Protein AF-A0A401T4U5-F1 (afdb_monomer_lite)

Organism: Chiloscyllium punctatum (NCBI:txid137246)

InterPro domains:
  IPR012340 Nucleic acid-binding, OB-fold [G3DSA:2.40.50.140] (8-71)
  IPR032245 RecQ-mediated genome instability protein 2 [PF16100] (12-67)
  IPR032245 RecQ-mediated genome instability protein 2 [PTHR33962] (20-70)

Sequence (71 aa):
MTCGSAGKPLMEVEGSFGALDGGKYVMVMGVIQSCSPEPVIRAVKLTDLSGNALHRSMWPLEVEDLQQNIP

Structure (mmCIF, N/CA/C/O backbone):
data_AF-A0A401T4U5-F1
#
_entry.id   AF-A0A401T4U5-F1
#
loop_
_atom_site.group_PDB
_atom_site.id
_atom_site.type_symbol
_atom_site.label_atom_id
_atom_site.label_alt_id
_atom_site.label_comp_id
_atom_site.label_asym_id
_atom_site.label_entity_id
_atom_site.label_seq_id
_atom_site.pdbx_PDB_ins_code
_atom_site.Cartn_x
_atom_site.Cartn_y
_atom_site.Cartn_z
_atom_site.occupancy
_atom_site.B_i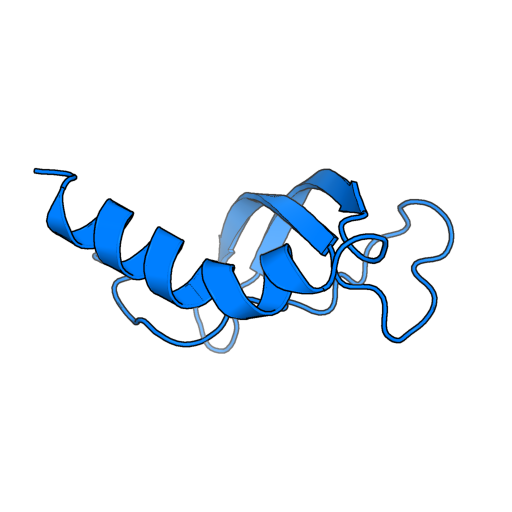so_or_equiv
_atom_site.auth_seq_id
_atom_site.auth_comp_id
_atom_site.auth_asym_id
_atom_site.auth_atom_id
_atom_site.pdbx_PDB_model_num
ATOM 1 N N . MET A 1 1 ? -15.206 0.630 16.190 1.00 35.53 1 MET A N 1
ATOM 2 C CA . MET A 1 1 ? -14.594 -0.361 15.280 1.00 35.53 1 MET A CA 1
ATOM 3 C C . MET A 1 1 ? -13.478 0.348 14.529 1.00 35.53 1 MET A C 1
ATOM 5 O O . MET A 1 1 ? -13.676 0.757 13.396 1.00 35.53 1 MET A O 1
ATOM 9 N N . THR A 1 2 ? -12.351 0.621 15.189 1.00 37.22 2 THR A N 1
ATOM 10 C CA . THR A 1 2 ? -11.220 1.291 14.537 1.00 37.22 2 THR A CA 1
ATOM 11 C C . THR A 1 2 ? -10.226 0.203 14.150 1.00 37.22 2 THR A C 1
ATOM 13 O O . THR A 1 2 ? -9.641 -0.462 14.999 1.00 37.22 2 THR A O 1
ATOM 16 N N . CYS A 1 3 ? -10.084 -0.049 12.851 1.00 41.50 3 CYS A N 1
ATOM 17 C CA . CYS A 1 3 ? -8.972 -0.837 12.331 1.00 41.50 3 CYS A CA 1
ATOM 18 C C . CYS A 1 3 ? -7.735 0.075 12.328 1.00 41.50 3 CYS A C 1
ATOM 20 O O . CYS A 1 3 ? -7.299 0.549 11.286 1.00 41.50 3 CYS A O 1
ATOM 22 N N . GLY A 1 4 ? -7.248 0.410 13.523 1.00 57.75 4 GLY A N 1
ATOM 23 C CA . GLY A 1 4 ? -6.016 1.156 13.740 1.00 57.75 4 GLY A CA 1
ATOM 24 C C . GLY A 1 4 ? -4.943 0.195 14.220 1.00 57.75 4 GLY A C 1
ATOM 25 O O . GLY A 1 4 ? -4.911 -0.162 15.393 1.00 57.75 4 GLY A O 1
ATOM 26 N N . SER A 1 5 ? -4.081 -0.262 13.321 1.00 42.91 5 SER A N 1
ATOM 27 C CA . SER A 1 5 ? -2.786 -0.835 13.683 1.00 42.91 5 SER A CA 1
ATOM 28 C C . SER A 1 5 ? -1.833 -0.627 12.519 1.00 42.91 5 SER A C 1
ATOM 30 O O . SER A 1 5 ? -1.958 -1.234 11.457 1.00 42.91 5 SER A O 1
ATOM 32 N N . ALA A 1 6 ? -0.922 0.314 12.741 1.00 51.19 6 ALA A N 1
ATOM 33 C CA . ALA A 1 6 ? 0.234 0.584 11.918 1.00 51.19 6 ALA A CA 1
ATOM 34 C C . ALA A 1 6 ? 1.088 -0.682 11.733 1.00 51.19 6 ALA A C 1
ATOM 36 O O . ALA A 1 6 ? 1.192 -1.521 12.629 1.00 51.19 6 ALA A O 1
ATOM 37 N N . GLY A 1 7 ? 1.739 -0.783 10.572 1.00 41.22 7 GLY A N 1
ATOM 38 C CA . GLY A 1 7 ? 2.895 -1.662 10.403 1.00 41.22 7 GLY A CA 1
ATOM 39 C C . GLY A 1 7 ? 2.659 -3.001 9.704 1.00 41.22 7 GLY A C 1
ATOM 40 O O . GLY A 1 7 ? 3.197 -4.000 10.172 1.00 41.22 7 GLY A O 1
ATOM 41 N N . LYS A 1 8 ? 1.889 -3.032 8.603 1.00 50.12 8 LYS A N 1
ATOM 42 C CA . LYS A 1 8 ? 2.167 -3.798 7.356 1.00 50.12 8 LYS A CA 1
ATOM 43 C C . LYS A 1 8 ? 0.928 -3.853 6.444 1.00 50.12 8 LYS A C 1
ATOM 45 O O . LYS A 1 8 ? -0.102 -4.372 6.863 1.00 50.12 8 LYS A O 1
ATOM 50 N N . PRO A 1 9 ? 1.027 -3.399 5.182 1.00 43.72 9 PRO A N 1
ATOM 51 C CA . PRO A 1 9 ? 0.248 -4.047 4.137 1.00 43.72 9 PRO A CA 1
ATOM 52 C C . PRO A 1 9 ? 1.098 -4.206 2.875 1.00 43.72 9 PRO A C 1
ATOM 54 O O . PRO A 1 9 ? 1.052 -3.384 1.967 1.00 43.72 9 PRO A O 1
ATOM 57 N N . LEU A 1 10 ? 1.871 -5.286 2.810 1.00 43.03 10 LEU A N 1
ATOM 58 C CA . LEU A 1 10 ? 2.221 -5.877 1.524 1.00 43.03 10 LEU A CA 1
ATOM 59 C C . LEU A 1 10 ? 1.520 -7.231 1.490 1.00 43.03 10 LEU A C 1
ATOM 61 O O . LEU A 1 10 ? 2.106 -8.264 1.782 1.00 43.03 10 LEU A O 1
ATOM 65 N N . MET A 1 11 ? 0.205 -7.166 1.300 1.00 46.47 11 MET A N 1
ATOM 66 C CA . MET A 1 11 ? -0.649 -8.336 1.131 1.00 46.47 11 MET A CA 1
ATOM 67 C C . MET A 1 11 ? -0.215 -9.071 -0.140 1.00 46.47 11 MET A C 1
ATOM 69 O O . MET A 1 11 ? -0.185 -8.476 -1.218 1.00 46.47 11 MET A O 1
ATOM 73 N N . GLU A 1 12 ? 0.143 -10.346 -0.013 1.00 39.50 12 GLU A N 1
ATOM 74 C CA . GLU A 1 12 ? 0.249 -11.241 -1.161 1.00 39.50 12 GLU A CA 1
ATOM 75 C C . GLU A 1 12 ? -1.158 -11.399 -1.745 1.00 39.50 12 GLU A C 1
ATOM 77 O O . GLU A 1 12 ? -2.073 -11.924 -1.110 1.00 39.50 12 GLU A O 1
ATOM 82 N N . VAL A 1 13 ? -1.369 -10.819 -2.926 1.00 47.62 13 VAL A N 1
ATOM 83 C CA . VAL A 1 13 ? -2.665 -10.834 -3.605 1.00 47.62 13 VAL A CA 1
ATOM 84 C C . VAL A 1 13 ? -2.787 -12.150 -4.362 1.00 47.62 13 VAL A C 1
ATOM 86 O O . VAL A 1 13 ? -2.364 -12.258 -5.509 1.00 47.62 13 VAL A O 1
ATOM 89 N N . GLU A 1 14 ? -3.415 -13.141 -3.740 1.00 39.81 14 GLU A N 1
ATOM 90 C CA . GLU A 1 14 ? -3.929 -14.325 -4.435 1.00 39.81 14 GLU A CA 1
ATOM 91 C C . GLU A 1 14 ? -5.205 -13.922 -5.196 1.00 39.81 14 GLU A C 1
ATOM 93 O O . GLU A 1 14 ? -6.337 -14.075 -4.737 1.00 39.81 14 GLU A O 1
ATOM 98 N N . GLY A 1 15 ? -5.020 -13.309 -6.363 1.00 43.06 15 GLY A N 1
ATOM 99 C CA . GLY A 1 15 ? -6.100 -12.939 -7.269 1.00 43.06 15 GLY A C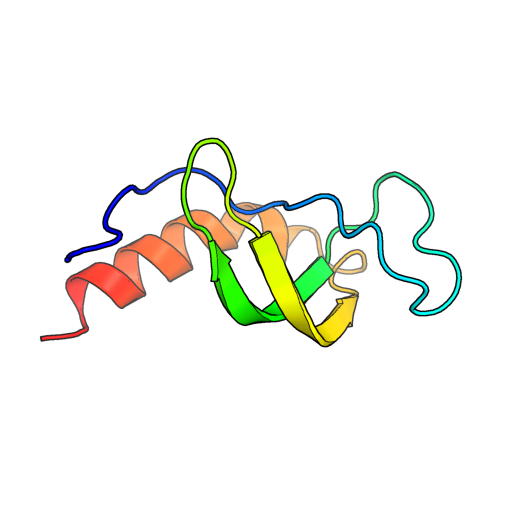A 1
ATOM 100 C C . GLY A 1 15 ? -5.574 -12.838 -8.690 1.00 43.06 15 GLY A C 1
ATOM 101 O O . GLY A 1 15 ? -4.587 -12.149 -8.933 1.00 43.06 15 GLY A O 1
ATOM 102 N N . SER A 1 16 ? -6.220 -13.525 -9.636 1.00 46.16 16 SER A N 1
ATOM 103 C CA . SER A 1 16 ? -5.820 -13.581 -11.048 1.00 46.16 16 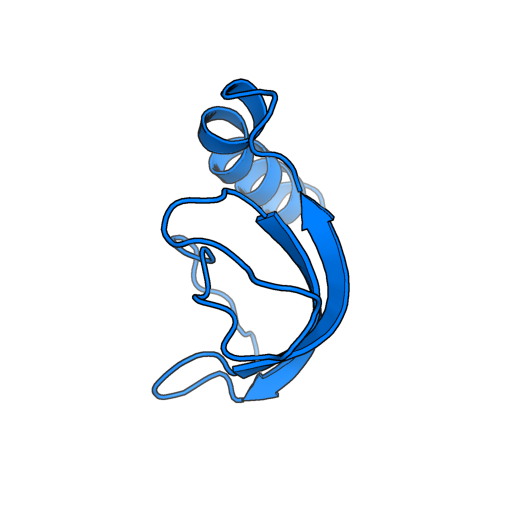SER A CA 1
ATOM 104 C C . SER A 1 16 ? -6.012 -12.238 -11.774 1.00 46.16 16 SER A C 1
ATOM 106 O O . SER A 1 16 ? -6.869 -12.091 -12.638 1.00 46.16 16 SER A O 1
ATOM 108 N N . PHE A 1 17 ? -5.181 -11.255 -11.442 1.00 55.34 17 PHE A N 1
ATOM 109 C CA . PHE A 1 17 ? -4.823 -10.129 -12.294 1.00 55.34 17 PHE A CA 1
ATOM 110 C C . PHE A 1 17 ? -3.470 -10.504 -12.901 1.00 55.34 17 PHE A C 1
ATOM 112 O O . PHE A 1 17 ? -2.488 -10.528 -12.175 1.00 55.34 17 PHE A O 1
ATOM 119 N N . GLY A 1 18 ? -3.457 -10.911 -14.176 1.00 50.50 18 GLY A N 1
ATOM 120 C CA . GLY A 1 18 ? -2.295 -11.372 -14.960 1.00 50.50 18 GLY A CA 1
ATOM 121 C C . GLY A 1 18 ? -0.970 -11.562 -14.207 1.00 50.50 18 GLY A C 1
ATOM 122 O O . GLY A 1 18 ? -0.295 -10.579 -13.936 1.00 50.50 18 GLY A O 1
ATOM 123 N N . ALA A 1 19 ? -0.608 -12.820 -13.926 1.00 51.28 19 ALA A N 1
ATOM 124 C CA . ALA A 1 19 ? 0.683 -13.273 -13.390 1.00 51.28 19 ALA A CA 1
ATOM 125 C C . ALA A 1 19 ? 1.441 -12.217 -12.555 1.00 51.28 19 ALA A C 1
ATOM 127 O O . ALA A 1 19 ? 2.408 -11.590 -13.011 1.00 51.28 19 ALA A O 1
ATOM 128 N N . LEU A 1 20 ? 0.998 -12.028 -11.312 1.00 61.91 20 LEU A N 1
ATOM 129 C CA . LEU A 1 20 ? 1.844 -11.428 -10.290 1.00 61.91 20 LEU A CA 1
ATOM 130 C C . LEU A 1 20 ? 2.996 -12.403 -10.036 1.00 61.91 20 LEU A C 1
ATOM 132 O O . LEU A 1 20 ? 2.846 -13.398 -9.338 1.00 61.91 20 LEU A O 1
ATOM 136 N N . ASP A 1 21 ? 4.126 -12.151 -10.690 1.00 64.69 21 ASP A N 1
ATOM 137 C CA . ASP A 1 21 ? 5.371 -12.846 -10.391 1.00 64.69 21 ASP A CA 1
ATOM 138 C C . ASP A 1 21 ? 5.801 -12.514 -8.954 1.00 64.69 21 ASP A C 1
ATOM 140 O O . ASP A 1 21 ? 5.658 -11.369 -8.498 1.00 64.69 21 ASP A O 1
ATOM 144 N N . GLY A 1 22 ? 6.288 -13.522 -8.231 1.00 75.00 22 GLY A N 1
ATOM 145 C CA . GLY A 1 22 ? 6.693 -13.369 -6.838 1.00 75.00 22 GLY A CA 1
ATOM 146 C C . GLY A 1 22 ? 7.768 -12.289 -6.694 1.00 75.00 22 GLY A C 1
ATOM 147 O O . GLY A 1 22 ? 8.790 -12.324 -7.369 1.00 75.00 22 GLY A O 1
ATOM 148 N N . GLY A 1 23 ? 7.549 -11.322 -5.798 1.00 79.44 23 GLY A N 1
ATOM 149 C CA . GLY A 1 23 ? 8.523 -10.261 -5.499 1.00 79.44 23 GLY A CA 1
ATOM 150 C C . GLY A 1 23 ? 8.194 -8.874 -6.061 1.00 79.44 23 GLY A C 1
ATOM 151 O O . GLY A 1 23 ? 8.918 -7.919 -5.768 1.00 79.44 23 GLY A O 1
ATOM 152 N N . LYS A 1 24 ? 7.091 -8.713 -6.800 1.00 82.50 24 LYS A N 1
ATOM 153 C CA . LYS A 1 24 ? 6.627 -7.383 -7.228 1.00 82.50 24 LYS A CA 1
ATOM 154 C C . LYS A 1 24 ? 6.112 -6.551 -6.053 1.00 82.50 24 LYS A C 1
ATOM 156 O O . LYS A 1 24 ? 5.416 -7.042 -5.168 1.00 82.50 24 LYS A O 1
ATOM 161 N N . TYR A 1 25 ? 6.436 -5.259 -6.066 1.00 85.38 25 TYR A N 1
ATOM 162 C CA . TYR A 1 25 ? 5.863 -4.282 -5.144 1.00 85.38 25 TYR A CA 1
ATOM 163 C C . TYR A 1 25 ? 4.673 -3.604 -5.818 1.00 85.38 25 TYR A C 1
ATOM 165 O O . TYR A 1 25 ? 4.834 -2.951 -6.850 1.00 85.38 25 TYR A O 1
ATOM 173 N N . VAL A 1 26 ? 3.481 -3.786 -5.254 1.00 87.00 26 VAL A N 1
ATOM 174 C CA . VAL A 1 26 ? 2.225 -3.336 -5.860 1.00 87.00 26 VAL A CA 1
ATOM 175 C C . VAL A 1 26 ? 1.406 -2.526 -4.867 1.00 87.00 26 VAL A C 1
ATOM 177 O O . VAL A 1 26 ? 1.420 -2.790 -3.666 1.00 87.00 26 VAL A O 1
ATOM 180 N N . MET A 1 27 ? 0.658 -1.557 -5.382 1.00 88.56 27 MET A N 1
ATOM 181 C CA . MET A 1 27 ? -0.374 -0.850 -4.633 1.00 88.56 27 MET A CA 1
ATOM 182 C C . MET A 1 27 ? -1.744 -1.406 -5.006 1.00 88.56 27 MET A C 1
ATOM 184 O O . MET A 1 27 ? -2.053 -1.585 -6.187 1.00 88.56 27 MET A O 1
ATOM 188 N N . VAL A 1 28 ? -2.577 -1.639 -3.994 1.00 88.31 28 VAL A N 1
ATOM 189 C CA . VAL A 1 28 ? -3.937 -2.151 -4.158 1.00 88.31 28 VAL A CA 1
ATOM 190 C C . VAL A 1 28 ? -4.919 -1.125 -3.617 1.00 88.31 28 VAL A C 1
ATOM 192 O O . VAL A 1 28 ? -4.879 -0.776 -2.441 1.00 88.31 28 VAL A O 1
ATOM 195 N N . MET A 1 29 ? -5.838 -0.677 -4.466 1.00 88.69 29 MET A N 1
ATOM 196 C CA . MET A 1 29 ? -7.069 -0.033 -4.018 1.00 88.69 29 MET A CA 1
ATOM 197 C C . MET A 1 29 ? -8.162 -1.096 -3.981 1.00 88.69 29 MET A C 1
ATOM 199 O O . MET A 1 29 ? -8.355 -1.829 -4.957 1.00 88.69 29 MET A O 1
ATOM 203 N N . GLY A 1 30 ? -8.885 -1.196 -2.871 1.00 89.88 30 GLY A N 1
ATOM 204 C CA . GLY A 1 30 ? -9.880 -2.244 -2.699 1.00 89.88 30 GLY A CA 1
ATOM 205 C C . GLY A 1 30 ? -10.842 -2.000 -1.550 1.00 89.88 30 GLY A C 1
ATOM 206 O O . GLY A 1 30 ? -10.773 -0.987 -0.858 1.00 89.88 30 GLY A O 1
ATOM 207 N N . VAL A 1 31 ? -11.750 -2.956 -1.370 1.00 90.50 31 VAL A N 1
ATOM 208 C CA . VAL A 1 31 ? -12.741 -2.965 -0.287 1.00 90.50 31 VAL A CA 1
ATOM 209 C C . VAL A 1 31 ? -12.329 -3.999 0.756 1.00 90.50 31 VAL A C 1
ATOM 211 O O . VAL A 1 31 ? -12.100 -5.159 0.409 1.00 90.50 31 VAL A O 1
ATOM 214 N N . ILE A 1 32 ? -12.253 -3.593 2.024 1.00 89.44 32 ILE A N 1
ATOM 215 C CA . ILE A 1 32 ? -11.954 -4.493 3.146 1.00 89.44 32 ILE A CA 1
ATOM 216 C C . ILE A 1 32 ? -13.110 -5.489 3.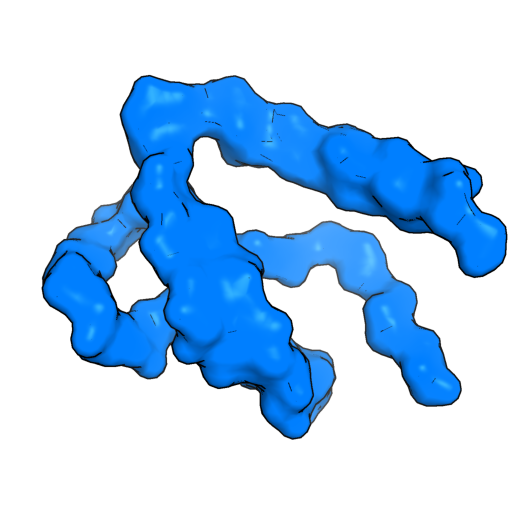313 1.00 89.44 32 ILE A C 1
ATOM 218 O O . ILE A 1 32 ? -14.265 -5.083 3.427 1.00 89.44 32 ILE A O 1
ATOM 222 N N . GLN A 1 33 ? -12.803 -6.786 3.327 1.00 89.38 33 GLN A N 1
ATOM 223 C CA . GLN A 1 33 ? -13.762 -7.859 3.619 1.00 89.38 33 GLN A CA 1
ATOM 224 C C . GLN A 1 33 ? -13.632 -8.388 5.048 1.00 89.38 33 GLN A C 1
ATOM 226 O O . GLN A 1 33 ? -14.641 -8.662 5.690 1.00 89.38 33 GLN A O 1
ATOM 231 N N . SER A 1 34 ? -12.401 -8.536 5.540 1.00 88.69 34 SER A N 1
ATOM 232 C CA . SER A 1 34 ? -12.106 -8.955 6.913 1.00 88.69 34 SER A CA 1
ATOM 233 C C . SER A 1 34 ? -10.805 -8.313 7.386 1.00 88.69 34 SER A C 1
ATOM 235 O O . SER A 1 34 ? -9.974 -7.933 6.564 1.00 88.69 34 SER A O 1
ATOM 237 N N . CYS A 1 35 ? -10.630 -8.202 8.702 1.00 87.38 35 CYS A N 1
ATOM 238 C CA . CYS A 1 35 ? -9.421 -7.670 9.336 1.00 87.38 35 CYS A CA 1
ATOM 239 C C . CYS A 1 35 ? -8.723 -8.685 10.254 1.00 87.38 35 CYS A C 1
ATOM 241 O O . CYS A 1 35 ? -7.591 -8.438 10.657 1.00 87.38 35 CYS A O 1
ATOM 243 N N . SER A 1 36 ? -9.384 -9.786 10.628 1.00 83.56 36 SER A N 1
ATOM 244 C CA . SER A 1 36 ? -8.845 -10.772 11.568 1.00 83.56 36 SER A CA 1
ATOM 245 C C . SER A 1 36 ? -9.224 -12.205 11.168 1.00 83.56 36 SER A C 1
ATOM 247 O O . SER A 1 36 ? -10.338 -12.426 10.682 1.00 83.56 36 SER A O 1
ATOM 249 N N . PRO A 1 37 ? -8.327 -13.196 11.362 1.00 84.12 37 PRO A N 1
ATOM 250 C CA . PRO A 1 37 ? -6.948 -13.077 11.867 1.00 84.12 37 PRO A CA 1
ATOM 251 C C . PRO A 1 37 ? -5.979 -12.391 10.888 1.00 84.12 37 PRO A C 1
ATOM 253 O O . PRO A 1 37 ? -4.982 -11.828 11.327 1.00 84.12 37 PRO A O 1
ATOM 256 N N . GLU A 1 38 ? -6.312 -12.366 9.598 1.00 85.44 38 GLU A N 1
ATOM 257 C CA . GLU A 1 38 ? -5.559 -11.663 8.560 1.00 85.44 38 GLU A CA 1
ATOM 258 C C . GLU A 1 38 ?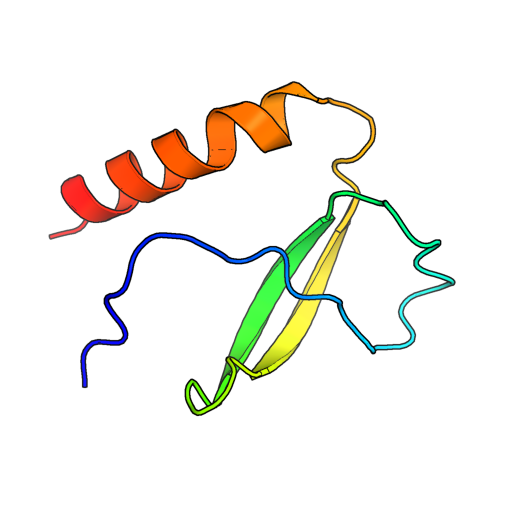 -6.480 -10.718 7.776 1.00 85.44 38 GLU A C 1
ATOM 260 O O . GLU A 1 38 ? -7.667 -11.020 7.591 1.00 85.44 38 GLU A O 1
ATOM 265 N N . PRO A 1 39 ? -5.969 -9.563 7.319 1.00 84.12 39 PRO A N 1
ATOM 266 C CA . PRO A 1 39 ? -6.749 -8.644 6.512 1.00 84.12 39 PRO A CA 1
ATOM 267 C C . PRO A 1 39 ? -7.001 -9.220 5.114 1.00 84.12 39 PRO A C 1
ATOM 269 O O . PRO A 1 39 ? -6.070 -9.564 4.392 1.00 84.12 39 PRO A O 1
ATOM 272 N N . VAL A 1 40 ? -8.270 -9.266 4.707 1.00 87.81 40 VAL A N 1
ATOM 273 C CA . VAL A 1 40 ? -8.702 -9.696 3.371 1.00 87.81 40 VAL A CA 1
ATOM 274 C C . VAL A 1 40 ? -9.307 -8.505 2.647 1.00 87.81 40 VAL A C 1
ATOM 276 O O . VAL A 1 40 ? -10.230 -7.864 3.155 1.00 87.81 40 VAL A O 1
ATOM 279 N N . ILE A 1 41 ? -8.815 -8.215 1.443 1.00 86.44 41 ILE A N 1
ATOM 280 C CA . ILE A 1 41 ? -9.264 -7.084 0.626 1.00 86.44 41 ILE A CA 1
ATOM 281 C C . ILE A 1 41 ? -9.709 -7.593 -0.746 1.00 86.44 41 ILE A C 1
ATOM 283 O O . ILE A 1 41 ? -9.001 -8.346 -1.410 1.00 86.44 41 ILE A O 1
ATOM 287 N N . ARG A 1 42 ? -10.879 -7.140 -1.211 1.00 88.75 42 ARG A N 1
ATOM 288 C CA . ARG A 1 42 ? -11.283 -7.297 -2.614 1.00 88.75 42 ARG A CA 1
ATOM 289 C C . ARG A 1 42 ? -10.611 -6.213 -3.441 1.00 88.75 42 ARG A C 1
ATOM 291 O O . ARG A 1 42 ? -10.990 -5.046 -3.331 1.00 88.75 42 ARG A O 1
ATOM 298 N N . ALA A 1 43 ? -9.645 -6.597 -4.266 1.00 87.12 43 ALA A N 1
ATOM 299 C CA . ALA A 1 43 ? -8.978 -5.670 -5.169 1.00 87.12 43 ALA A CA 1
ATOM 300 C C . ALA A 1 43 ? -9.976 -5.069 -6.175 1.00 87.12 43 ALA A C 1
ATOM 302 O O . ALA A 1 43 ? -10.725 -5.787 -6.836 1.00 87.12 43 ALA A O 1
ATOM 303 N N . VAL A 1 44 ? -9.975 -3.741 -6.277 1.00 88.88 44 VAL A N 1
ATOM 304 C CA . VAL A 1 44 ? -10.680 -2.971 -7.314 1.00 88.88 44 VAL A CA 1
ATOM 305 C C . VAL A 1 44 ? -9.680 -2.493 -8.361 1.00 88.88 44 VAL A C 1
ATOM 307 O O . VAL A 1 44 ? -9.955 -2.540 -9.557 1.00 88.88 44 VAL A O 1
ATOM 310 N N . LYS A 1 45 ? -8.499 -2.057 -7.914 1.00 86.00 45 LYS A N 1
ATOM 311 C CA . LYS A 1 45 ? -7.397 -1.639 -8.776 1.00 86.00 45 LYS A CA 1
ATOM 312 C C . LYS A 1 45 ? -6.078 -2.113 -8.191 1.00 86.00 45 LYS A C 1
ATOM 314 O O . LYS A 1 45 ? -5.837 -1.949 -6.998 1.00 86.00 45 LYS A O 1
ATOM 319 N N . LEU A 1 46 ? -5.217 -2.636 -9.053 1.00 87.62 46 LEU A N 1
ATOM 320 C CA . LEU A 1 46 ? -3.850 -3.010 -8.725 1.00 87.62 46 LEU A CA 1
ATOM 321 C C . LEU A 1 46 ? -2.903 -2.233 -9.637 1.00 87.62 46 LEU A C 1
ATOM 323 O O . LEU A 1 46 ? -3.160 -2.102 -10.832 1.00 87.62 46 LEU A O 1
ATOM 327 N N . THR A 1 47 ? -1.848 -1.671 -9.059 1.00 87.19 47 THR A N 1
ATOM 328 C CA . THR A 1 47 ? -0.850 -0.876 -9.784 1.00 87.19 47 THR A CA 1
ATOM 329 C C . THR A 1 47 ? 0.538 -1.395 -9.444 1.00 87.19 47 THR A C 1
ATOM 331 O O . THR A 1 47 ? 0.883 -1.487 -8.267 1.00 87.19 47 THR A O 1
ATOM 334 N N . ASP A 1 48 ? 1.324 -1.743 -10.463 1.00 87.19 48 ASP A N 1
ATOM 335 C CA . ASP A 1 48 ? 2.728 -2.102 -10.275 1.00 87.19 48 ASP A CA 1
ATOM 336 C C . ASP A 1 48 ? 3.546 -0.854 -9.929 1.00 87.19 48 ASP A C 1
ATOM 338 O O . ASP A 1 48 ? 3.486 0.151 -10.637 1.00 87.19 48 ASP A O 1
ATOM 342 N N . LEU A 1 49 ? 4.293 -0.924 -8.828 1.00 86.62 49 LEU A N 1
ATOM 343 C CA . LEU A 1 49 ? 5.206 0.123 -8.365 1.00 86.62 49 LEU A CA 1
ATOM 344 C C . LEU A 1 49 ? 6.654 -0.386 -8.302 1.00 86.62 49 LEU A C 1
ATOM 346 O O . LEU A 1 49 ? 7.523 0.272 -7.727 1.00 86.62 49 LEU A O 1
ATOM 350 N N . SER A 1 50 ? 6.929 -1.556 -8.885 1.00 83.88 50 SER A N 1
ATOM 351 C CA . SER A 1 50 ? 8.230 -2.224 -8.797 1.00 83.88 50 SER A CA 1
ATOM 352 C C . SER A 1 50 ? 9.348 -1.435 -9.488 1.00 83.88 50 SER A C 1
ATOM 354 O O . SER A 1 50 ? 10.504 -1.521 -9.079 1.00 83.88 50 SER A O 1
ATOM 356 N N . GLY A 1 51 ? 9.005 -0.606 -10.480 1.00 85.25 51 GLY A N 1
ATOM 357 C CA . GLY A 1 51 ? 9.956 0.220 -11.227 1.00 85.25 51 GLY A CA 1
ATOM 358 C C . GLY A 1 51 ? 10.598 1.365 -10.435 1.00 85.25 51 GLY A C 1
ATOM 359 O O . GLY A 1 51 ? 11.549 1.971 -10.926 1.00 85.25 51 GLY A O 1
ATOM 360 N N . ASN A 1 52 ? 10.118 1.676 -9.225 1.00 86.56 52 ASN A N 1
ATOM 361 C CA . ASN A 1 52 ? 10.696 2.729 -8.391 1.00 86.56 52 ASN A CA 1
ATOM 362 C C . ASN A 1 52 ? 10.758 2.313 -6.913 1.00 86.56 52 ASN A C 1
ATOM 364 O O . ASN A 1 52 ? 9.759 2.327 -6.192 1.00 86.56 52 ASN A O 1
ATOM 368 N N . ALA A 1 53 ? 11.971 2.007 -6.445 1.00 84.50 53 ALA A N 1
ATOM 369 C CA . ALA A 1 53 ? 12.237 1.563 -5.077 1.00 84.50 53 ALA A CA 1
ATOM 370 C C . ALA A 1 53 ? 11.853 2.597 -4.002 1.00 84.50 53 ALA A C 1
ATOM 372 O O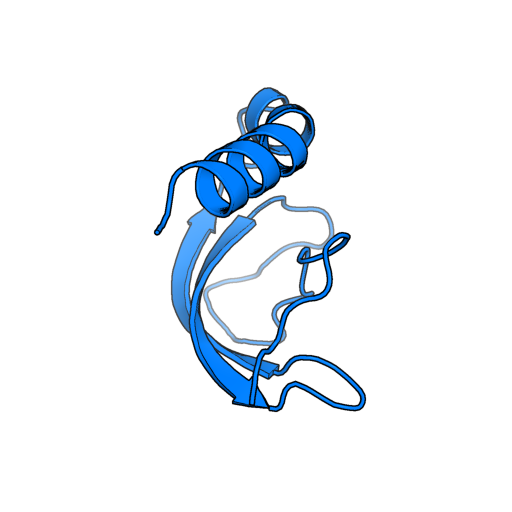 . ALA A 1 53 ? 11.608 2.216 -2.855 1.00 84.50 53 ALA A O 1
ATOM 373 N N . LEU A 1 54 ? 11.755 3.886 -4.359 1.00 88.81 54 LEU A N 1
ATOM 374 C CA . LEU A 1 54 ? 11.344 4.930 -3.420 1.00 88.81 54 LEU A CA 1
ATOM 375 C C . LEU A 1 54 ? 9.935 4.688 -2.876 1.00 88.81 54 LEU A C 1
ATOM 377 O O . LEU A 1 54 ? 9.719 4.917 -1.692 1.00 88.81 54 LEU A O 1
ATOM 381 N N . HIS A 1 55 ? 9.014 4.136 -3.675 1.00 86.56 55 HIS A N 1
ATOM 382 C CA . HIS A 1 55 ? 7.656 3.837 -3.207 1.00 86.56 55 HIS A CA 1
ATOM 383 C C . HIS A 1 55 ? 7.636 2.843 -2.045 1.00 86.56 55 HIS A C 1
ATOM 385 O O . HIS A 1 55 ? 6.783 2.940 -1.169 1.00 86.56 55 HIS A O 1
ATOM 391 N N . ARG A 1 56 ? 8.580 1.894 -2.001 1.00 83.00 56 ARG A N 1
ATOM 392 C CA . ARG A 1 56 ? 8.683 0.951 -0.882 1.00 83.00 56 ARG A CA 1
ATOM 393 C C . ARG A 1 56 ? 9.207 1.633 0.381 1.00 83.00 56 ARG A C 1
ATOM 395 O O . ARG A 1 56 ? 8.695 1.368 1.463 1.00 83.00 56 ARG A O 1
ATOM 402 N N . SER A 1 57 ? 10.218 2.489 0.248 1.00 88.38 57 SER A N 1
ATOM 403 C CA . SER A 1 57 ? 10.843 3.157 1.396 1.00 88.38 57 SER A CA 1
ATOM 404 C C . SER A 1 57 ? 10.008 4.317 1.946 1.00 88.38 57 SER A C 1
ATOM 406 O O . SER A 1 57 ? 10.052 4.569 3.145 1.00 88.38 57 SER A O 1
ATOM 408 N N . MET A 1 58 ? 9.253 5.017 1.093 1.00 91.94 58 MET A N 1
ATOM 409 C CA . MET A 1 58 ? 8.427 6.168 1.482 1.00 91.94 58 MET A CA 1
ATOM 410 C C . MET A 1 58 ? 7.066 5.763 2.046 1.00 91.94 58 MET A C 1
ATOM 412 O O . MET A 1 58 ? 6.549 6.467 2.906 1.00 91.94 58 MET A O 1
ATOM 416 N N . TRP A 1 59 ? 6.511 4.618 1.632 1.00 90.56 59 TRP A N 1
ATOM 417 C CA . TRP A 1 59 ? 5.158 4.204 2.016 1.00 90.56 59 TRP A CA 1
ATOM 418 C C . TRP A 1 59 ? 4.859 4.263 3.526 1.00 90.56 59 TRP A C 1
ATOM 420 O O . TRP A 1 59 ? 3.817 4.801 3.890 1.00 90.56 59 TRP A O 1
ATOM 430 N N . PRO A 1 60 ? 5.731 3.784 4.437 1.00 89.69 60 PRO A N 1
ATOM 431 C CA . PRO A 1 60 ? 5.451 3.884 5.870 1.00 89.69 60 PRO A CA 1
ATOM 432 C C . PRO A 1 60 ? 5.307 5.332 6.359 1.00 89.69 60 PRO A C 1
ATOM 434 O O . PRO A 1 60 ? 4.459 5.596 7.205 1.00 89.69 60 PRO A O 1
ATOM 437 N N . LEU A 1 61 ? 6.103 6.255 5.805 1.00 91.75 61 LEU A N 1
ATOM 438 C CA . LEU A 1 61 ? 6.061 7.680 6.141 1.00 91.75 61 LEU A CA 1
ATOM 439 C C . LEU A 1 61 ? 4.797 8.336 5.578 1.00 91.75 61 LEU A C 1
ATOM 441 O O . LEU A 1 61 ? 4.144 9.098 6.278 1.00 91.75 61 LEU A O 1
ATOM 445 N N . GLU A 1 62 ? 4.426 7.998 4.339 1.00 89.69 62 GLU A N 1
ATOM 446 C CA . GLU A 1 62 ? 3.179 8.465 3.718 1.00 89.69 62 GLU A CA 1
ATOM 447 C C . GLU A 1 62 ? 1.953 8.004 4.521 1.00 89.69 62 GLU A C 1
ATOM 449 O O . GLU A 1 62 ? 1.026 8.780 4.739 1.00 89.69 62 GLU A O 1
ATOM 454 N N . VAL A 1 63 ? 1.948 6.753 4.999 1.00 89.81 63 VAL A N 1
ATOM 455 C CA . VAL A 1 63 ? 0.866 6.219 5.843 1.00 89.81 63 VAL A CA 1
ATOM 456 C C . VAL A 1 63 ? 0.793 6.947 7.182 1.00 89.81 63 VAL A C 1
ATOM 458 O O . VAL A 1 63 ? -0.306 7.287 7.617 1.00 89.81 63 VAL A O 1
ATOM 461 N N . GLU A 1 64 ? 1.933 7.174 7.835 1.00 92.12 64 GLU A N 1
ATOM 462 C CA . GLU A 1 64 ? 1.982 7.883 9.115 1.00 92.12 64 GLU A CA 1
ATOM 463 C C . GLU A 1 64 ? 1.484 9.325 8.969 1.00 92.12 64 GLU A C 1
ATOM 465 O O . GLU A 1 64 ? 0.596 9.740 9.713 1.00 92.12 64 GLU A O 1
ATOM 470 N N . ASP A 1 65 ? 1.977 10.056 7.967 1.00 92.06 65 ASP A N 1
ATOM 471 C CA . ASP A 1 65 ? 1.554 11.429 7.685 1.00 92.06 65 ASP A CA 1
ATOM 472 C C . ASP A 1 65 ? 0.045 11.508 7.409 1.00 92.06 65 ASP A C 1
ATOM 474 O O . ASP A 1 65 ? -0.657 12.316 8.020 1.00 92.06 65 ASP A O 1
ATOM 478 N N . LEU A 1 66 ? -0.497 10.608 6.582 1.00 91.12 66 LEU A N 1
ATOM 479 C CA . LEU A 1 66 ? -1.939 10.546 6.329 1.00 91.12 66 LEU A CA 1
ATOM 480 C C . LEU A 1 66 ? -2.737 10.301 7.615 1.00 91.12 66 LEU A C 1
ATOM 482 O O . LEU A 1 66 ? -3.756 10.946 7.835 1.00 91.12 66 LEU A O 1
ATOM 486 N N . GLN A 1 67 ? -2.288 9.397 8.485 1.00 89.19 67 GLN A N 1
ATOM 487 C CA . GLN A 1 67 ? -2.985 9.108 9.741 1.00 89.19 67 GLN A CA 1
ATOM 488 C C . GLN A 1 67 ? -2.958 10.278 10.730 1.00 89.19 67 GLN A C 1
ATOM 490 O O . GLN A 1 67 ? -3.909 10.429 11.492 1.00 89.19 67 GLN A O 1
ATOM 495 N N . GLN A 1 68 ? -1.899 11.091 10.729 1.00 91.81 68 GLN A N 1
ATOM 496 C CA . GLN A 1 68 ? -1.781 12.262 11.608 1.00 91.81 68 GLN A CA 1
ATOM 497 C C . GLN A 1 68 ? -2.545 13.488 11.089 1.00 91.81 68 GLN A C 1
ATOM 499 O O . GLN A 1 68 ? -2.951 14.335 11.882 1.00 91.81 68 GLN A O 1
ATOM 504 N N . ASN A 1 69 ? -2.738 13.595 9.772 1.00 88.38 69 ASN A N 1
ATOM 505 C CA . ASN A 1 69 ? -3.368 14.759 9.140 1.00 88.38 69 ASN A CA 1
ATOM 506 C C . ASN A 1 69 ? -4.854 14.558 8.795 1.00 88.38 69 ASN A C 1
ATOM 508 O O . ASN A 1 69 ? -5.507 15.497 8.334 1.00 88.38 69 ASN A O 1
ATOM 512 N N . ILE A 1 70 ? -5.407 13.361 9.007 1.00 78.94 70 ILE A N 1
ATOM 513 C CA . ILE A 1 70 ? -6.843 13.101 8.863 1.00 78.94 70 ILE A CA 1
ATOM 514 C C . ILE A 1 70 ? -7.516 13.293 10.239 1.00 78.94 70 ILE A C 1
ATOM 516 O O . ILE A 1 70 ? -7.135 12.594 11.179 1.00 78.94 70 ILE A O 1
ATOM 520 N N . PRO A 1 71 ? -8.477 14.233 10.374 1.00 68.56 71 PRO A N 1
ATOM 521 C CA . PRO A 1 71 ? -9.161 14.526 11.637 1.00 68.56 71 PRO A CA 1
ATOM 522 C C . PRO A 1 71 ? -10.110 13.416 12.110 1.00 68.56 71 PRO A C 1
ATOM 524 O O . PRO A 1 71 ? -10.643 12.664 11.259 1.00 68.56 71 PRO A O 1
#

Radius of gyration: 13.2 Å; chains: 1; bounding box: 27×29×30 Å

Foldseek 3Di:
DDPDDADDDPDPDPDPPPDPDPPWDKDFDFDWPDPPPHTDTDGPDIGTPRVDCVCVVCVSVVVVVVVVPDD

Secondary structure (DSSP, 8-state):
------S-------S-SS---TT--EEEEEEEEE-SSS-EEEEEEEEE-TT-THHHHHHHHHHHHHHHH--

pLDDT: mean 75.13, std 18.94, range [35.53, 92.12]